Protein AF-A0A4Q2TAF9-F1 (afdb_monomer_lite)

Organism: NCBI:txid1168729

Secondary structure (DSSP, 8-state):
--TT----TTHHHHHHHHHHHHHHHHHHHHHHHHHHHSSS---HHHHHHHHHHHHHHIIIIIIHHHHHHHHHHHHHHHHHT-TTS-HHHHHHHHHHHHHHHHHHHHHHHHHHHH---SSS-SS---STHHHHHHHHHHHHHHHHHHHHHHHHSSSPPP---

Structure (mmCIF, N/CA/C/O backbone):
data_AF-A0A4Q2TAF9-F1
#
_entry.id   AF-A0A4Q2TAF9-F1
#
loop_
_atom_site.group_PDB
_atom_site.id
_atom_site.type_symbol
_atom_site.label_atom_id
_atom_site.label_alt_id
_atom_site.label_comp_id
_atom_site.label_asym_id
_atom_site.label_entity_id
_atom_site.label_seq_id
_atom_site.pdbx_PDB_ins_code
_atom_site.Cartn_x
_atom_site.Cartn_y
_atom_site.Cartn_z
_atom_site.occupancy
_atom_site.B_iso_or_equiv
_atom_site.auth_seq_id
_atom_site.auth_comp_id
_atom_site.auth_asym_id
_atom_site.auth_atom_id
_atom_site.pdbx_PDB_model_num
ATOM 1 N N . MET A 1 1 ? -25.495 6.776 18.973 1.00 58.56 1 MET A N 1
ATOM 2 C CA . MET A 1 1 ? -24.039 6.542 18.831 1.00 58.56 1 MET A CA 1
ATOM 3 C C . MET A 1 1 ? -23.651 5.452 19.809 1.00 58.56 1 MET A C 1
ATOM 5 O O . MET A 1 1 ? -24.107 5.516 20.941 1.00 58.56 1 MET A O 1
ATOM 9 N N . ASN A 1 2 ? -22.896 4.442 19.371 1.00 66.06 2 ASN A N 1
ATOM 10 C CA . ASN A 1 2 ? -22.431 3.382 20.265 1.00 66.06 2 ASN A CA 1
ATOM 11 C C . ASN A 1 2 ? -21.412 3.998 21.253 1.00 66.06 2 ASN A C 1
ATOM 13 O O . ASN A 1 2 ? -20.420 4.552 20.770 1.00 66.06 2 ASN A O 1
ATOM 17 N N . PRO A 1 3 ? -21.654 3.982 22.580 1.00 67.69 3 PRO A N 1
ATOM 18 C CA . PRO A 1 3 ? -20.782 4.634 23.567 1.00 67.69 3 PRO A CA 1
ATOM 19 C C . PRO A 1 3 ? -19.343 4.094 23.565 1.00 67.69 3 PRO A C 1
ATOM 21 O O . PRO A 1 3 ? -18.429 4.782 24.013 1.00 67.69 3 PRO A O 1
ATOM 24 N N . ASP A 1 4 ? -19.123 2.918 22.974 1.00 81.00 4 ASP A N 1
ATOM 25 C CA . ASP A 1 4 ? -17.809 2.282 22.876 1.00 81.00 4 ASP A CA 1
ATOM 26 C C . ASP A 1 4 ? -17.034 2.625 21.596 1.00 81.00 4 ASP A C 1
ATOM 28 O O . ASP A 1 4 ? -15.942 2.098 21.370 1.00 81.00 4 ASP A O 1
ATOM 32 N N . TYR A 1 5 ? -17.548 3.517 20.743 1.00 83.38 5 TYR A N 1
ATOM 33 C CA . TYR A 1 5 ? -16.866 3.883 19.504 1.00 83.38 5 TYR A CA 1
ATOM 34 C C . TYR A 1 5 ? -15.547 4.621 19.771 1.00 83.38 5 TYR A C 1
ATOM 36 O O . TYR A 1 5 ? -15.518 5.781 20.180 1.00 83.38 5 TYR A O 1
ATOM 44 N N . ARG A 1 6 ? -14.431 3.935 19.499 1.00 85.31 6 ARG A N 1
ATOM 45 C CA . ARG A 1 6 ? -13.072 4.472 19.650 1.00 85.31 6 ARG A CA 1
ATOM 46 C C . ARG A 1 6 ? -12.300 4.374 18.328 1.00 85.31 6 ARG A C 1
ATOM 48 O O . ARG A 1 6 ? -11.895 3.256 17.973 1.00 85.31 6 ARG A O 1
ATOM 55 N N . PRO A 1 7 ? -12.117 5.490 17.592 1.00 86.88 7 PRO A N 1
ATOM 56 C CA . PRO A 1 7 ? -11.290 5.520 16.388 1.00 86.88 7 PRO A CA 1
ATOM 57 C C . PRO A 1 7 ? -9.810 5.320 16.733 1.00 86.88 7 PRO A C 1
ATOM 59 O O . PRO A 1 7 ? -9.366 5.615 17.845 1.00 86.88 7 PRO A O 1
ATOM 62 N N . ASP A 1 8 ? -9.042 4.803 15.777 1.00 87.62 8 ASP A N 1
ATOM 63 C CA . ASP A 1 8 ? -7.635 4.455 15.971 1.00 87.62 8 ASP A CA 1
ATOM 64 C C . ASP A 1 8 ? -6.723 5.267 15.045 1.00 87.62 8 ASP A C 1
ATOM 66 O O . ASP A 1 8 ? -6.407 4.876 13.921 1.00 87.62 8 ASP A O 1
ATOM 70 N N . PHE A 1 9 ? -6.291 6.430 15.536 1.00 88.44 9 PHE A N 1
ATOM 71 C CA . PHE A 1 9 ? -5.533 7.419 14.763 1.00 88.44 9 PHE A CA 1
ATOM 72 C C . PHE A 1 9 ? -4.152 6.943 14.294 1.00 88.44 9 PHE A C 1
ATOM 74 O O . PHE A 1 9 ? -3.561 7.567 13.415 1.00 88.44 9 PHE A O 1
ATOM 81 N N . ARG A 1 10 ? -3.639 5.812 14.798 1.00 88.12 10 ARG A N 1
ATOM 82 C CA . ARG A 1 10 ? -2.373 5.232 14.312 1.00 88.12 10 ARG A CA 1
ATOM 83 C C . ARG A 1 10 ? -2.406 4.916 12.815 1.00 88.12 10 ARG A C 1
ATOM 85 O O . ARG A 1 10 ? -1.353 4.884 12.180 1.00 88.12 10 ARG A O 1
ATOM 92 N N . TRP A 1 11 ? -3.593 4.687 12.248 1.00 86.06 11 TRP A N 1
ATOM 93 C CA . TRP A 1 11 ? -3.768 4.437 10.818 1.00 86.06 11 TRP A CA 1
ATOM 94 C C . TRP A 1 11 ? -3.386 5.637 9.945 1.00 86.06 11 TRP A C 1
ATOM 96 O O . TRP A 1 11 ? -2.991 5.423 8.804 1.00 86.06 11 TRP A O 1
ATOM 106 N N . ILE A 1 12 ? -3.377 6.859 10.496 1.00 89.50 12 ILE A N 1
ATOM 107 C CA . ILE A 1 12 ? -2.886 8.062 9.802 1.00 89.50 12 ILE A CA 1
ATOM 108 C C . ILE A 1 12 ? -1.394 7.944 9.478 1.00 89.50 12 ILE A C 1
ATOM 110 O O . ILE A 1 12 ? -0.974 8.372 8.413 1.00 89.50 12 ILE A O 1
ATOM 114 N N . LEU A 1 13 ? -0.596 7.343 10.367 1.00 89.56 13 LEU A N 1
ATOM 115 C CA . LEU A 1 13 ? 0.840 7.123 10.142 1.00 89.56 13 LEU A CA 1
ATOM 116 C C . LEU A 1 13 ? 1.118 5.765 9.490 1.00 89.56 13 LEU A C 1
ATOM 118 O O . LEU A 1 13 ? 1.985 5.637 8.630 1.00 89.56 13 LEU A O 1
ATOM 122 N N . THR A 1 14 ? 0.361 4.739 9.880 1.00 87.62 14 THR A N 1
ATOM 123 C CA . THR A 1 14 ? 0.562 3.365 9.400 1.00 87.62 14 THR A CA 1
ATOM 124 C C . THR A 1 14 ? 0.159 3.212 7.933 1.00 87.62 14 THR A C 1
ATOM 126 O O . THR A 1 14 ? 0.834 2.502 7.194 1.00 87.62 14 THR A O 1
ATOM 129 N N . GLY A 1 15 ? -0.908 3.893 7.500 1.00 87.12 15 GLY A N 1
ATOM 130 C CA . GLY A 1 15 ? -1.376 3.887 6.114 1.00 87.12 15 GLY A CA 1
ATOM 131 C C . GLY A 1 15 ? -0.300 4.348 5.123 1.00 87.12 15 GLY A C 1
ATOM 132 O O . GLY A 1 15 ? 0.079 3.554 4.263 1.00 87.12 15 GLY A O 1
ATOM 133 N N . PRO A 1 16 ? 0.263 5.564 5.270 1.00 90.44 16 PRO A N 1
ATOM 134 C CA . PRO A 1 16 ? 1.351 6.051 4.424 1.00 90.44 16 PRO A CA 1
ATOM 135 C C . PRO A 1 16 ? 2.585 5.151 4.433 1.00 90.44 16 PRO A C 1
ATOM 137 O O . PRO A 1 16 ? 3.169 4.926 3.382 1.00 90.44 16 PRO A O 1
ATOM 140 N N . LEU A 1 17 ? 2.974 4.592 5.585 1.00 90.06 17 LEU A N 1
ATOM 141 C CA . LEU A 1 17 ? 4.130 3.691 5.668 1.00 90.06 17 LEU A CA 1
ATOM 142 C C . LEU A 1 17 ? 3.905 2.388 4.890 1.00 90.06 17 LEU A C 1
ATOM 144 O O . LEU A 1 17 ? 4.770 1.972 4.122 1.00 90.06 17 LEU A O 1
ATOM 148 N N . ILE A 1 18 ? 2.742 1.750 5.062 1.00 85.88 18 ILE A N 1
ATOM 149 C CA . ILE A 1 18 ? 2.380 0.542 4.305 1.00 85.88 18 ILE A CA 1
ATOM 150 C C . ILE A 1 18 ? 2.297 0.864 2.812 1.00 85.88 18 ILE A C 1
ATOM 152 O O . ILE A 1 18 ? 2.805 0.100 1.991 1.00 85.88 18 ILE A O 1
ATOM 156 N N . GLY A 1 19 ? 1.685 1.998 2.473 1.00 84.94 19 GLY A N 1
ATOM 157 C CA . GLY A 1 19 ? 1.569 2.476 1.106 1.00 84.94 19 GLY A CA 1
ATOM 158 C C . GLY A 1 19 ? 2.931 2.718 0.459 1.00 84.94 19 GLY A C 1
ATOM 159 O O . GLY A 1 19 ? 3.176 2.210 -0.628 1.00 84.94 19 GLY A O 1
ATOM 160 N N . ALA A 1 20 ? 3.849 3.404 1.144 1.00 87.69 20 ALA A N 1
ATOM 161 C CA . ALA A 1 20 ? 5.198 3.675 0.655 1.00 87.69 20 ALA A CA 1
ATOM 162 C C . ALA A 1 20 ? 5.993 2.388 0.408 1.00 87.69 20 ALA A C 1
ATOM 164 O O . ALA A 1 20 ? 6.623 2.242 -0.637 1.00 87.69 20 ALA A O 1
ATOM 165 N N . LEU A 1 21 ? 5.935 1.432 1.342 1.00 88.06 21 LEU A N 1
ATOM 166 C CA . LEU A 1 21 ? 6.598 0.134 1.190 1.00 88.06 21 LEU A CA 1
ATOM 167 C C . LEU A 1 21 ? 6.025 -0.657 0.009 1.00 88.06 21 LEU A C 1
ATOM 169 O O . LEU A 1 21 ? 6.785 -1.187 -0.797 1.00 88.06 21 LEU A O 1
ATOM 173 N N . SER A 1 22 ? 4.696 -0.704 -0.111 1.00 82.25 22 SER A N 1
ATOM 174 C CA . SER A 1 22 ? 4.019 -1.435 -1.189 1.00 82.25 22 SER A CA 1
ATOM 175 C C . SER A 1 22 ? 4.285 -0.789 -2.551 1.00 82.25 22 SER A C 1
ATOM 177 O O . SER A 1 22 ? 4.622 -1.483 -3.504 1.00 82.25 22 SER A O 1
ATOM 179 N N . GLY A 1 23 ? 4.207 0.542 -2.631 1.00 82.56 23 GLY A N 1
ATOM 180 C CA . GLY A 1 23 ? 4.483 1.301 -3.850 1.00 82.56 23 GLY A CA 1
ATOM 181 C C . GLY A 1 23 ? 5.946 1.212 -4.281 1.00 82.56 23 GLY A C 1
ATOM 182 O O . GLY A 1 23 ? 6.218 1.040 -5.464 1.00 82.56 23 GLY A O 1
ATOM 183 N N . THR A 1 24 ? 6.885 1.233 -3.329 1.00 86.06 24 THR A N 1
ATOM 184 C CA . THR A 1 24 ? 8.311 1.001 -3.613 1.00 86.06 24 THR A CA 1
ATOM 185 C C . THR A 1 24 ? 8.534 -0.400 -4.173 1.00 86.06 24 THR A C 1
ATOM 187 O O . THR A 1 24 ? 9.217 -0.545 -5.179 1.00 86.06 24 THR A O 1
ATOM 190 N N . ALA A 1 25 ? 7.958 -1.431 -3.545 1.00 84.94 25 ALA A N 1
ATOM 191 C CA . ALA A 1 25 ? 8.130 -2.814 -3.984 1.00 84.94 25 ALA A CA 1
ATOM 192 C C . ALA A 1 25 ? 7.605 -3.031 -5.411 1.00 84.94 25 ALA A C 1
ATOM 194 O O . ALA A 1 25 ? 8.308 -3.599 -6.241 1.00 84.94 25 ALA A O 1
ATOM 195 N N . VAL A 1 26 ? 6.412 -2.511 -5.709 1.00 82.44 26 VAL A N 1
ATOM 196 C CA . VAL A 1 26 ? 5.790 -2.635 -7.036 1.00 82.44 26 VAL A CA 1
ATOM 197 C C . VAL A 1 26 ? 6.567 -1.843 -8.082 1.00 82.44 26 VAL A C 1
ATOM 199 O O . VAL A 1 26 ? 6.871 -2.377 -9.142 1.00 82.44 26 VAL A O 1
ATOM 202 N N . ALA A 1 27 ? 6.942 -0.593 -7.789 1.00 82.75 27 ALA A N 1
ATOM 203 C CA . ALA A 1 27 ? 7.731 0.213 -8.719 1.00 82.75 27 ALA A CA 1
ATOM 204 C C . ALA A 1 27 ? 9.101 -0.422 -8.995 1.00 82.75 27 ALA A C 1
ATOM 206 O O . ALA A 1 27 ? 9.558 -0.418 -10.133 1.00 82.75 27 ALA A O 1
ATOM 207 N N . PHE A 1 28 ? 9.737 -0.998 -7.972 1.00 85.69 28 PHE A N 1
ATOM 208 C CA . PHE A 1 28 ? 11.000 -1.712 -8.124 1.00 85.69 28 PHE A CA 1
ATOM 209 C C . PHE A 1 28 ? 10.841 -2.925 -9.040 1.00 85.69 28 PHE A C 1
ATOM 211 O O . PHE A 1 28 ? 11.618 -3.078 -9.975 1.00 85.69 28 PHE A O 1
ATOM 218 N N . GLU A 1 29 ? 9.827 -3.758 -8.803 1.00 83.75 29 GLU A N 1
ATOM 219 C CA . GLU A 1 29 ? 9.561 -4.946 -9.614 1.00 83.75 29 GLU A CA 1
ATOM 220 C C . GLU A 1 29 ? 9.287 -4.583 -11.079 1.00 83.75 29 GLU A C 1
ATOM 222 O O . GLU A 1 29 ? 9.939 -5.124 -11.969 1.00 83.75 29 GLU A O 1
ATOM 227 N N . VAL A 1 30 ? 8.410 -3.606 -11.329 1.00 81.25 30 VAL A N 1
ATOM 228 C CA . VAL A 1 30 ? 8.086 -3.139 -12.686 1.00 81.25 30 VAL A CA 1
ATOM 229 C C . VAL A 1 30 ? 9.328 -2.606 -13.398 1.00 81.25 30 VAL A C 1
ATOM 231 O O . VAL A 1 30 ? 9.618 -3.018 -14.519 1.00 81.25 30 VAL A O 1
ATOM 234 N N . LEU A 1 31 ? 10.100 -1.729 -12.749 1.00 81.88 31 LEU A N 1
ATOM 235 C CA . LEU A 1 31 ? 11.314 -1.167 -13.343 1.00 81.88 31 LEU A CA 1
ATOM 236 C C . LEU A 1 31 ? 12.373 -2.243 -13.609 1.00 81.88 31 LEU A C 1
ATOM 238 O O . LEU A 1 31 ? 13.034 -2.205 -14.645 1.00 81.88 31 LEU A O 1
ATOM 242 N N . MET A 1 32 ? 12.522 -3.218 -12.708 1.00 82.19 32 MET A N 1
ATOM 243 C CA . MET A 1 32 ? 13.434 -4.345 -12.909 1.00 82.19 32 MET A CA 1
ATOM 244 C C . MET A 1 32 ? 13.006 -5.217 -14.092 1.00 82.19 32 MET A C 1
ATOM 246 O O . MET A 1 32 ? 13.860 -5.601 -14.890 1.00 82.19 32 MET A O 1
ATOM 250 N N . VAL A 1 33 ? 11.710 -5.507 -14.243 1.00 81.50 33 VAL A N 1
ATOM 251 C CA . VAL A 1 33 ? 11.181 -6.258 -15.393 1.00 81.50 33 VAL A CA 1
ATOM 252 C C . VAL A 1 33 ? 11.436 -5.497 -16.694 1.00 81.50 33 VAL A C 1
ATOM 254 O O . VAL A 1 33 ? 12.034 -6.055 -17.607 1.00 81.50 33 VAL A O 1
ATOM 257 N N . VAL A 1 34 ? 11.093 -4.208 -16.763 1.00 78.38 34 VAL A N 1
ATOM 25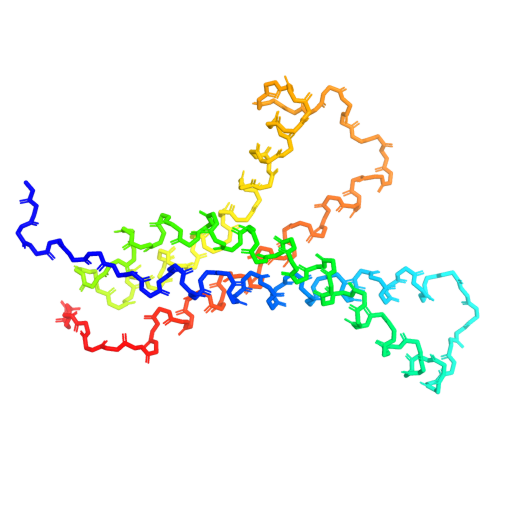8 C CA . VAL A 1 34 ? 11.321 -3.376 -17.961 1.00 78.38 34 VAL A CA 1
ATOM 259 C C . VAL A 1 34 ? 12.794 -3.377 -18.382 1.00 78.38 34 VAL A C 1
ATOM 261 O O . VAL A 1 34 ? 13.103 -3.522 -19.559 1.00 78.38 34 VAL A O 1
ATOM 264 N N . LEU A 1 35 ? 13.720 -3.292 -17.425 1.00 73.69 35 LEU A N 1
ATOM 265 C CA . LEU A 1 35 ? 15.159 -3.300 -17.708 1.00 73.69 35 LEU A CA 1
ATOM 266 C C . LEU A 1 35 ? 15.725 -4.673 -18.096 1.00 73.69 35 LEU A C 1
ATOM 268 O O . LEU A 1 35 ? 16.868 -4.748 -18.540 1.00 73.69 35 LEU A O 1
ATOM 272 N N . THR A 1 36 ? 14.971 -5.754 -17.893 1.00 74.31 36 THR A N 1
ATOM 273 C CA . THR A 1 36 ? 15.427 -7.131 -18.144 1.00 74.31 36 THR A CA 1
ATOM 274 C C . THR A 1 36 ? 14.706 -7.815 -19.302 1.00 74.31 36 THR A C 1
ATOM 276 O O . THR A 1 36 ? 15.176 -8.857 -19.754 1.00 74.31 36 THR A O 1
ATOM 279 N N . VAL A 1 37 ? 13.608 -7.236 -19.800 1.00 76.06 37 VAL A N 1
ATOM 280 C CA . VAL A 1 37 ? 12.821 -7.767 -20.924 1.00 76.06 37 VAL A CA 1
ATOM 281 C C . VAL A 1 37 ? 13.521 -7.550 -22.271 1.00 76.06 37 VAL A C 1
ATOM 283 O O . VAL A 1 37 ? 13.568 -8.479 -23.075 1.00 76.06 37 VAL A O 1
ATOM 286 N N . ASP A 1 38 ? 14.134 -6.383 -22.490 1.00 62.19 38 ASP A N 1
ATOM 287 C CA . ASP A 1 38 ? 14.798 -6.038 -23.754 1.00 62.19 38 ASP A CA 1
ATOM 288 C C . ASP A 1 38 ? 16.328 -6.055 -23.611 1.00 62.19 38 ASP A C 1
ATOM 290 O O . ASP 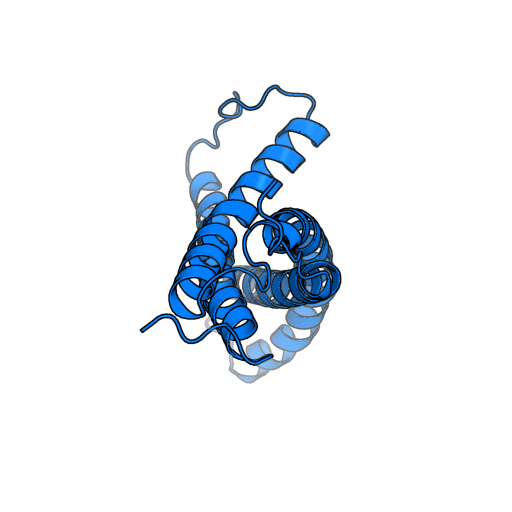A 1 38 ? 16.988 -5.022 -23.489 1.00 62.19 38 ASP A O 1
ATOM 294 N N . GLY A 1 39 ? 16.931 -7.248 -23.616 1.00 61.78 39 GLY A N 1
ATOM 295 C CA . GLY A 1 39 ? 18.389 -7.363 -23.646 1.00 61.78 39 GLY A CA 1
ATOM 296 C C . GLY A 1 39 ? 18.934 -8.794 -23.625 1.00 61.78 39 GLY A C 1
ATOM 297 O O . GLY A 1 39 ? 18.231 -9.731 -23.246 1.00 61.78 39 GLY A O 1
ATOM 298 N N . PRO A 1 40 ? 20.206 -8.998 -24.028 1.00 68.12 40 PRO A N 1
ATOM 299 C CA . PRO A 1 40 ? 20.899 -10.262 -23.790 1.00 68.12 40 PRO A CA 1
ATOM 300 C C . PRO A 1 40 ? 20.911 -10.570 -22.288 1.00 68.12 40 PRO A C 1
ATOM 302 O O . PRO A 1 40 ? 21.079 -9.652 -21.487 1.00 68.12 40 PRO A O 1
ATOM 305 N N . VAL A 1 41 ? 20.747 -11.851 -21.922 1.00 67.56 41 VAL A N 1
ATOM 306 C CA . VAL A 1 41 ? 20.637 -12.315 -20.524 1.00 67.56 41 VAL A CA 1
ATOM 307 C C . VAL A 1 41 ? 21.689 -11.613 -19.652 1.00 67.56 41 VAL A C 1
ATOM 309 O O . VAL A 1 41 ? 22.888 -11.865 -19.827 1.00 67.56 41 VAL A O 1
ATOM 312 N N . PRO A 1 42 ? 21.279 -10.706 -18.747 1.00 69.06 42 PRO A N 1
ATOM 313 C CA . PRO A 1 42 ? 22.222 -9.870 -18.029 1.00 69.06 42 PRO A CA 1
ATOM 314 C C . PRO A 1 42 ? 23.022 -10.720 -17.044 1.00 69.06 42 PRO A C 1
ATOM 316 O O . PRO A 1 42 ? 22.483 -11.581 -16.346 1.00 69.06 42 PRO A O 1
ATOM 319 N N . SER A 1 43 ? 24.331 -10.479 -16.961 1.00 79.06 43 SER A N 1
ATOM 320 C CA . SER A 1 43 ? 25.145 -11.119 -15.930 1.00 79.06 43 SER A CA 1
ATOM 321 C C . SER A 1 43 ? 24.739 -10.609 -14.543 1.00 79.06 43 SER A C 1
ATOM 323 O O . SER A 1 43 ? 24.334 -9.457 -14.387 1.00 79.06 43 SER A O 1
ATOM 325 N N . VAL A 1 44 ? 24.888 -11.449 -13.512 1.00 75.19 44 VAL A N 1
ATOM 326 C CA . VAL A 1 44 ? 24.501 -11.126 -12.121 1.00 75.19 44 VAL A CA 1
ATOM 327 C C . VAL A 1 44 ? 25.075 -9.778 -11.656 1.00 75.19 44 VAL A C 1
ATOM 329 O O . VAL A 1 44 ? 24.394 -9.014 -10.977 1.00 75.19 44 VAL A O 1
ATOM 332 N N . GLY A 1 45 ? 26.301 -9.443 -12.075 1.00 72.31 45 GLY A N 1
ATOM 333 C CA . GLY A 1 45 ? 26.937 -8.160 -11.761 1.00 72.31 45 GLY A CA 1
ATOM 334 C C . GLY A 1 45 ? 26.225 -6.943 -12.363 1.00 72.31 45 GLY A C 1
ATOM 335 O O . GLY A 1 45 ? 26.100 -5.926 -11.686 1.00 72.31 45 GLY A O 1
ATOM 336 N N . HIS A 1 46 ? 25.701 -7.048 -13.588 1.00 72.50 46 HIS A N 1
ATOM 337 C CA . HIS A 1 46 ? 24.929 -5.969 -14.219 1.00 72.50 46 HIS A CA 1
ATOM 338 C C . HIS A 1 46 ? 23.557 -5.796 -13.566 1.00 72.50 46 HIS A C 1
ATOM 340 O O . HIS A 1 46 ? 23.124 -4.667 -13.353 1.00 72.50 46 HIS A O 1
ATOM 346 N N . VAL A 1 47 ? 22.909 -6.899 -13.176 1.00 74.56 47 VAL A N 1
ATOM 347 C CA . VAL A 1 47 ? 21.628 -6.858 -12.452 1.00 74.56 47 VAL A CA 1
ATOM 348 C C . VAL A 1 47 ? 21.794 -6.159 -11.101 1.00 74.56 47 VAL A C 1
ATOM 350 O O . VAL A 1 47 ? 20.998 -5.292 -10.759 1.00 74.56 47 VAL A O 1
ATOM 353 N N . LEU A 1 48 ? 22.854 -6.475 -10.350 1.00 75.81 48 LEU A N 1
ATOM 354 C CA . LEU A 1 48 ? 23.127 -5.836 -9.058 1.00 75.81 48 LEU A CA 1
ATOM 355 C C . LEU A 1 48 ? 23.507 -4.355 -9.198 1.00 75.81 48 LEU A C 1
ATOM 357 O O . LEU A 1 48 ? 23.045 -3.531 -8.410 1.00 75.81 48 LEU A O 1
ATOM 361 N N . ALA A 1 49 ? 24.311 -4.007 -10.207 1.00 77.88 49 ALA A N 1
ATOM 362 C CA . ALA A 1 49 ? 24.674 -2.618 -10.485 1.00 77.88 49 ALA A CA 1
ATOM 363 C C . ALA A 1 49 ? 23.459 -1.777 -10.916 1.00 77.88 49 ALA A C 1
ATOM 365 O O . ALA A 1 49 ? 23.359 -0.614 -10.530 1.00 77.88 49 ALA A O 1
ATOM 366 N N . GLY A 1 50 ? 22.520 -2.371 -11.662 1.00 77.44 50 GLY A N 1
ATOM 367 C CA . GLY A 1 50 ? 21.250 -1.748 -12.040 1.00 77.44 50 GLY A CA 1
ATOM 368 C C . GLY A 1 50 ? 20.220 -1.700 -10.905 1.00 77.44 50 GLY A C 1
ATOM 369 O O . GLY A 1 50 ? 19.441 -0.755 -10.830 1.00 77.44 50 GLY A O 1
ATOM 370 N N . ALA A 1 51 ? 20.245 -2.652 -9.969 1.00 83.19 51 ALA A N 1
ATOM 371 C CA . ALA A 1 51 ? 19.270 -2.722 -8.881 1.00 83.19 51 ALA A CA 1
ATOM 372 C C . ALA A 1 51 ? 19.331 -1.508 -7.941 1.00 83.19 51 ALA A C 1
ATOM 374 O O . ALA A 1 51 ? 18.297 -1.055 -7.460 1.00 83.19 51 ALA A O 1
ATOM 375 N N . VAL A 1 52 ? 20.520 -0.954 -7.687 1.00 85.69 52 VAL A N 1
ATOM 376 C CA . VAL A 1 52 ? 20.683 0.212 -6.801 1.00 85.69 52 VAL A CA 1
ATOM 377 C C . VAL A 1 52 ? 19.978 1.468 -7.341 1.00 85.69 52 VAL A C 1
ATOM 379 O O . VAL A 1 52 ? 19.129 2.009 -6.628 1.00 85.69 52 VAL A O 1
ATOM 382 N N . PRO A 1 53 ? 20.257 1.953 -8.568 1.00 85.81 53 PRO A N 1
ATOM 383 C CA . PRO A 1 53 ? 19.548 3.108 -9.116 1.00 85.81 53 PRO A CA 1
ATOM 384 C C . PRO A 1 53 ? 18.051 2.835 -9.319 1.00 85.81 53 PRO A C 1
ATOM 386 O O . PRO A 1 53 ? 17.241 3.732 -9.089 1.00 85.81 53 PRO A O 1
ATOM 389 N N . VAL A 1 54 ? 17.665 1.602 -9.667 1.00 87.69 54 VAL A N 1
ATOM 390 C CA . VAL A 1 54 ? 16.251 1.211 -9.788 1.00 87.69 54 VAL A CA 1
ATOM 391 C C . VAL A 1 54 ? 15.534 1.282 -8.447 1.00 87.69 54 VAL A C 1
ATOM 393 O O . VAL A 1 54 ? 14.436 1.824 -8.371 1.00 87.69 54 VAL A O 1
ATOM 396 N N . LEU A 1 55 ? 16.161 0.804 -7.373 1.00 89.25 55 LEU A N 1
ATOM 397 C CA . LEU A 1 55 ? 15.618 0.908 -6.023 1.00 89.25 55 LEU A CA 1
ATOM 398 C C . LEU A 1 55 ? 15.459 2.365 -5.593 1.00 89.25 55 LEU A C 1
ATOM 400 O O . LEU A 1 55 ? 14.428 2.716 -5.029 1.00 89.25 55 LEU A O 1
ATOM 404 N N . LEU A 1 56 ? 16.436 3.226 -5.885 1.00 90.12 56 LEU A N 1
ATOM 405 C CA . LEU A 1 56 ? 16.330 4.654 -5.579 1.00 90.12 56 LEU A CA 1
ATOM 406 C C . LEU A 1 56 ? 15.160 5.306 -6.327 1.00 90.12 56 LEU A C 1
ATOM 408 O O . LEU A 1 56 ? 14.358 6.002 -5.707 1.00 90.12 56 LEU A O 1
ATOM 412 N N . LEU A 1 57 ? 15.016 5.036 -7.628 1.00 86.12 57 LEU A N 1
ATOM 413 C CA . LEU A 1 57 ? 13.874 5.509 -8.416 1.00 86.12 57 LEU A CA 1
ATOM 414 C C . LEU A 1 57 ? 12.548 4.966 -7.871 1.00 86.12 57 LEU A C 1
ATOM 416 O O . LEU A 1 57 ? 11.596 5.726 -7.702 1.00 86.12 57 LEU A O 1
ATOM 420 N 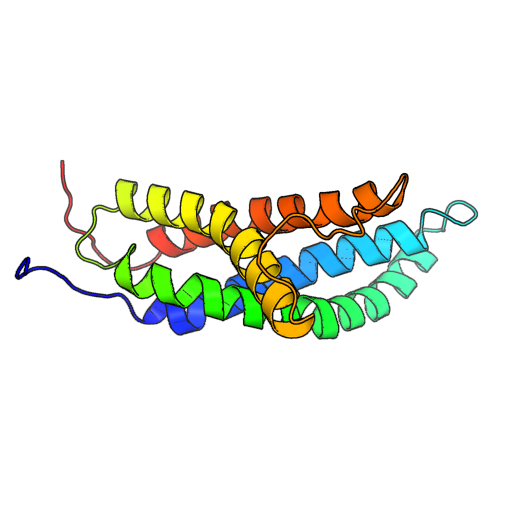N . ALA A 1 58 ? 12.494 3.681 -7.527 1.00 88.44 58 ALA A N 1
ATOM 421 C CA . ALA A 1 58 ? 11.309 3.051 -6.964 1.00 88.44 58 ALA A CA 1
ATOM 422 C C . ALA A 1 58 ? 10.906 3.659 -5.613 1.00 88.44 58 ALA A C 1
ATOM 424 O O . ALA A 1 58 ? 9.722 3.877 -5.368 1.00 88.44 58 ALA A O 1
ATOM 425 N N . VAL A 1 59 ? 11.872 3.985 -4.751 1.00 89.75 59 VAL A N 1
ATOM 426 C CA . VAL A 1 59 ? 11.620 4.664 -3.472 1.00 89.75 59 VAL A CA 1
ATOM 427 C C . VAL A 1 59 ? 11.087 6.076 -3.706 1.00 89.75 59 VAL A C 1
ATOM 429 O O . VAL A 1 59 ? 10.111 6.473 -3.073 1.00 89.75 59 VAL A O 1
ATOM 432 N N . VAL A 1 60 ? 11.702 6.840 -4.613 1.00 90.75 60 VAL A N 1
ATOM 433 C CA . VAL A 1 60 ? 11.300 8.229 -4.871 1.00 90.75 60 VAL A CA 1
ATOM 434 C C . VAL A 1 60 ? 9.917 8.282 -5.512 1.00 90.75 60 VAL A C 1
ATOM 436 O O . VAL A 1 60 ? 9.037 8.968 -5.008 1.00 90.75 60 VAL A O 1
ATOM 439 N N . PHE A 1 61 ? 9.690 7.541 -6.593 1.00 84.69 61 PHE A N 1
ATOM 440 C CA . PHE A 1 61 ? 8.424 7.597 -7.320 1.00 84.69 61 PHE A CA 1
ATOM 441 C C . PHE A 1 61 ? 7.365 6.694 -6.686 1.00 84.69 61 PHE A C 1
ATOM 443 O O . PHE A 1 61 ? 6.315 7.170 -6.251 1.00 84.69 61 PHE A O 1
ATOM 450 N N . GLY A 1 62 ? 7.654 5.398 -6.575 1.00 84.25 62 GLY A N 1
ATOM 451 C CA . GLY A 1 62 ? 6.733 4.413 -6.008 1.00 84.25 62 GLY A CA 1
ATOM 452 C C . GLY A 1 62 ? 6.451 4.649 -4.527 1.00 84.25 62 GLY A C 1
ATOM 453 O O . GLY A 1 62 ? 5.304 4.549 -4.096 1.00 84.25 62 GLY A O 1
ATOM 454 N N . GLY A 1 63 ? 7.467 5.018 -3.746 1.00 87.31 63 GLY A N 1
ATOM 455 C CA . GLY A 1 63 ? 7.307 5.306 -2.323 1.00 87.31 63 GLY A CA 1
ATOM 456 C C . GLY A 1 63 ? 6.461 6.550 -2.045 1.00 87.31 63 GLY A C 1
ATOM 457 O O . GLY A 1 63 ? 5.560 6.479 -1.211 1.00 87.31 63 GLY A O 1
ATOM 458 N N . LEU A 1 64 ? 6.681 7.668 -2.750 1.00 88.56 64 LEU A N 1
ATOM 459 C CA . LEU A 1 64 ? 5.886 8.891 -2.547 1.00 88.56 64 LEU A CA 1
ATOM 460 C C . LEU A 1 64 ? 4.431 8.722 -3.003 1.00 88.56 64 LEU A C 1
ATOM 462 O O . LEU A 1 64 ? 3.513 9.075 -2.259 1.00 88.56 64 LEU A O 1
ATOM 466 N N . VAL A 1 65 ? 4.208 8.140 -4.187 1.00 84.12 65 VAL A N 1
ATOM 467 C CA . VAL A 1 65 ? 2.852 7.850 -4.686 1.00 84.12 65 VAL A CA 1
ATOM 468 C C . VAL A 1 65 ? 2.153 6.858 -3.757 1.00 84.12 65 VAL A C 1
ATOM 470 O O . VAL A 1 65 ? 1.026 7.098 -3.318 1.00 84.12 65 VAL A O 1
ATOM 473 N N . GLY A 1 66 ? 2.852 5.785 -3.383 1.00 84.25 66 GLY A N 1
ATOM 474 C CA . GLY A 1 66 ? 2.370 4.790 -2.436 1.00 84.25 66 GLY A CA 1
ATOM 475 C C . GLY A 1 66 ? 2.004 5.399 -1.084 1.00 84.25 66 GLY A C 1
ATOM 476 O O . GLY A 1 66 ? 0.954 5.071 -0.540 1.00 84.25 66 GLY A O 1
ATOM 477 N N . ALA A 1 67 ? 2.806 6.327 -0.554 1.00 88.06 67 ALA A N 1
ATOM 478 C CA . ALA A 1 67 ? 2.506 7.033 0.691 1.00 88.06 67 ALA A CA 1
ATOM 479 C C . ALA A 1 67 ? 1.218 7.861 0.591 1.00 88.06 67 ALA A C 1
ATOM 481 O O . ALA A 1 67 ? 0.398 7.825 1.510 1.00 88.06 67 ALA A O 1
ATOM 482 N N . GLY A 1 68 ? 1.016 8.568 -0.526 1.00 87.31 68 GLY A N 1
ATOM 483 C CA . GLY A 1 68 ? -0.202 9.339 -0.785 1.00 87.31 68 GLY A CA 1
ATOM 484 C C . GLY A 1 68 ? -1.448 8.453 -0.835 1.00 87.31 68 GLY A C 1
ATOM 485 O O . GLY A 1 68 ? -2.417 8.697 -0.115 1.00 87.31 68 GLY A O 1
ATOM 486 N N . VAL A 1 69 ? -1.396 7.363 -1.607 1.00 83.06 69 VAL A N 1
ATOM 487 C CA . VAL A 1 69 ? -2.482 6.368 -1.674 1.00 83.06 69 VAL A CA 1
ATOM 488 C C . VAL A 1 69 ? -2.721 5.728 -0.303 1.00 83.06 69 VAL A C 1
ATOM 490 O O . VAL A 1 69 ? -3.863 5.587 0.134 1.00 83.06 69 VAL A O 1
ATOM 493 N N . GLY A 1 70 ? -1.648 5.395 0.416 1.00 85.56 70 GLY A N 1
ATOM 494 C CA . GLY A 1 70 ? -1.694 4.834 1.762 1.00 85.56 70 GLY A CA 1
ATOM 495 C C . GLY A 1 70 ? -2.307 5.779 2.795 1.00 85.56 70 GLY A C 1
ATOM 496 O O . GLY A 1 70 ? -3.015 5.319 3.689 1.00 85.56 70 GLY A O 1
ATOM 497 N N . LEU A 1 71 ? -2.096 7.093 2.670 1.00 87.75 71 LEU A N 1
ATOM 498 C CA . LEU A 1 71 ? -2.753 8.102 3.503 1.00 87.75 71 LEU A CA 1
ATOM 499 C C . LEU A 1 71 ? -4.263 8.119 3.252 1.00 87.75 71 LEU A C 1
ATOM 501 O O . LEU A 1 71 ? -5.046 8.027 4.198 1.00 87.75 71 LEU A O 1
ATOM 505 N N . LEU A 1 72 ? -4.661 8.187 1.977 1.00 85.56 72 LEU A N 1
ATOM 506 C CA . LEU A 1 72 ? -6.066 8.206 1.567 1.00 85.56 72 LEU A CA 1
ATOM 507 C C . LEU A 1 72 ? -6.795 6.931 2.002 1.00 85.56 72 LEU A C 1
ATOM 509 O O . LEU A 1 72 ? -7.908 7.008 2.517 1.00 85.56 72 LEU A O 1
ATOM 513 N N . ALA A 1 73 ? -6.146 5.772 1.873 1.00 82.75 73 ALA A N 1
ATOM 514 C CA . ALA A 1 73 ? -6.663 4.496 2.358 1.00 82.75 73 ALA A CA 1
ATOM 515 C C . ALA A 1 73 ? -6.627 4.380 3.898 1.00 82.75 73 ALA A C 1
ATOM 517 O O . ALA A 1 73 ? -7.474 3.722 4.504 1.00 82.75 73 ALA A O 1
ATOM 518 N N . GLY A 1 74 ? -5.668 5.032 4.556 1.00 84.25 74 GLY A N 1
ATOM 519 C CA . GLY A 1 74 ? -5.516 5.048 6.011 1.00 84.25 74 GLY A CA 1
ATOM 520 C C . GLY A 1 74 ? -6.634 5.800 6.732 1.00 84.25 74 GLY A C 1
ATOM 521 O O . GLY A 1 74 ? -7.059 5.377 7.806 1.00 84.25 74 GLY A O 1
ATOM 522 N N . LEU A 1 75 ? -7.161 6.872 6.134 1.00 88.00 75 LEU A N 1
ATOM 523 C CA . LEU A 1 75 ? -8.245 7.680 6.706 1.00 88.00 75 LEU A CA 1
ATOM 524 C C . LEU A 1 75 ? -9.512 6.869 7.046 1.00 88.00 75 LEU A C 1
ATOM 526 O O . LEU A 1 75 ? -9.933 6.904 8.203 1.00 88.00 75 LEU A O 1
ATOM 530 N N . PRO A 1 76 ? -10.119 6.093 6.128 1.00 85.94 76 PRO A N 1
ATOM 531 C CA . PRO A 1 76 ? -11.269 5.258 6.470 1.00 85.94 76 PRO A CA 1
ATOM 532 C C . PRO A 1 76 ? -10.907 4.136 7.459 1.00 85.94 76 PRO A C 1
ATOM 534 O O . PRO A 1 76 ? -11.744 3.759 8.279 1.00 85.94 76 PRO A O 1
ATOM 537 N N . LEU A 1 77 ? -9.662 3.638 7.465 1.00 85.19 77 LEU A N 1
ATOM 538 C CA . LEU A 1 77 ? -9.211 2.624 8.429 1.00 85.19 77 LEU A CA 1
ATOM 539 C C . LEU A 1 77 ? -9.203 3.135 9.881 1.00 85.19 77 LEU A C 1
ATOM 541 O O . LEU A 1 77 ? -9.497 2.349 10.784 1.00 85.19 77 LEU A O 1
ATOM 545 N N . VAL A 1 78 ? -8.962 4.436 10.112 1.00 88.69 78 VAL A N 1
ATOM 546 C CA . VAL A 1 78 ? -9.069 5.073 11.446 1.00 88.69 78 VAL A CA 1
ATOM 547 C C . VAL A 1 78 ? -10.439 4.809 12.075 1.00 88.69 78 VAL A C 1
ATOM 549 O O . VAL A 1 78 ? -10.538 4.556 13.278 1.00 88.69 78 VAL A O 1
ATOM 552 N N . PHE A 1 79 ? -11.489 4.850 11.256 1.00 88.38 79 PHE A N 1
ATOM 553 C CA . PHE A 1 79 ? -12.876 4.726 11.690 1.00 88.38 79 PHE A CA 1
ATOM 554 C C . PHE A 1 79 ? -13.379 3.275 11.632 1.00 88.38 79 PHE A C 1
ATOM 556 O O . PHE A 1 79 ? -14.063 2.818 12.546 1.00 88.38 79 PHE A O 1
ATOM 563 N N . LEU A 1 80 ? -12.998 2.519 10.596 1.00 85.88 80 LEU A N 1
ATOM 564 C CA . LEU A 1 80 ? -13.517 1.170 10.328 1.00 85.88 80 LEU A CA 1
ATOM 565 C C . LEU A 1 80 ? -12.782 0.050 11.079 1.00 85.88 80 LEU A C 1
ATOM 567 O O . LEU A 1 80 ? -13.362 -1.016 11.313 1.00 85.88 80 LEU A O 1
ATOM 571 N N . VAL A 1 81 ? -11.523 0.288 11.465 1.00 83.81 81 VAL A N 1
ATOM 572 C CA . VAL A 1 81 ? -10.647 -0.653 12.189 1.00 83.81 81 VAL A CA 1
ATOM 573 C C . VAL A 1 81 ? -10.258 -0.062 13.550 1.00 83.81 81 VAL A C 1
ATOM 575 O O . VAL A 1 81 ? -9.117 -0.155 14.010 1.00 83.81 81 VAL A O 1
ATOM 578 N N . GLY A 1 82 ? -11.230 0.590 14.191 1.00 81.44 82 GLY A N 1
ATOM 579 C CA . GLY A 1 82 ? -11.085 1.148 15.528 1.00 81.44 82 GLY A CA 1
ATOM 580 C C . GLY A 1 82 ? -10.936 0.077 16.616 1.00 81.44 82 GLY A C 1
ATOM 581 O O . GLY A 1 82 ? -11.067 -1.127 16.385 1.00 81.44 82 GLY A O 1
ATOM 582 N N . ARG A 1 83 ? -10.690 0.524 17.851 1.00 79.31 83 ARG A N 1
ATOM 583 C CA . ARG A 1 83 ? -10.473 -0.360 19.018 1.00 79.31 83 ARG A CA 1
ATOM 584 C C . ARG A 1 83 ? -11.747 -1.028 19.541 1.00 79.31 83 ARG A C 1
ATOM 586 O O . ARG A 1 83 ? -11.668 -1.915 20.378 1.00 79.31 83 ARG A O 1
ATOM 593 N N . HIS A 1 84 ? -12.893 -0.599 19.033 1.00 82.25 84 HIS A N 1
ATOM 594 C CA . HIS A 1 84 ? -14.218 -1.110 19.368 1.00 82.25 84 HIS A CA 1
ATOM 595 C C . HIS A 1 84 ? -14.562 -2.430 18.656 1.00 82.25 84 HIS A C 1
ATOM 597 O O . HIS A 1 84 ? -15.619 -3.000 18.894 1.00 82.25 84 HIS A O 1
ATOM 603 N N . VAL A 1 85 ? -13.689 -2.903 17.760 1.00 82.81 85 VAL A N 1
ATOM 604 C CA . VAL A 1 85 ? -13.898 -4.097 16.934 1.00 82.81 85 VAL A CA 1
ATOM 605 C C . VAL A 1 85 ? -13.023 -5.247 17.441 1.00 82.81 85 VAL A C 1
ATOM 607 O O . VAL A 1 85 ? -11.873 -5.027 17.833 1.00 82.81 85 VAL A O 1
ATOM 610 N N . SER A 1 86 ? -13.544 -6.479 17.394 1.00 84.88 86 SER A N 1
ATOM 611 C CA . SER A 1 86 ? -12.795 -7.695 17.743 1.00 84.88 86 SER A CA 1
ATOM 612 C C . SER A 1 86 ? -11.537 -7.858 16.879 1.00 84.88 86 SER A C 1
ATOM 614 O O . SER A 1 86 ? -11.448 -7.349 15.757 1.00 84.88 86 SER A O 1
ATOM 616 N N . ALA A 1 87 ? -10.534 -8.590 17.373 1.00 81.06 87 ALA A N 1
ATOM 617 C CA . ALA A 1 87 ? -9.273 -8.758 16.647 1.00 81.06 87 ALA A CA 1
ATOM 618 C C . ALA A 1 87 ? -9.446 -9.439 15.280 1.00 81.06 87 ALA A C 1
ATOM 620 O O . ALA A 1 87 ? -8.802 -9.036 14.306 1.00 81.06 87 ALA A O 1
ATOM 621 N N . LEU A 1 88 ? -10.334 -10.433 15.199 1.00 83.75 88 LEU A N 1
ATOM 622 C CA . LEU A 1 88 ? -10.630 -11.150 13.962 1.00 83.75 88 LEU A CA 1
ATOM 623 C C . LEU A 1 88 ? -11.307 -10.238 12.936 1.00 83.75 88 LEU A C 1
ATOM 625 O O . LEU A 1 88 ? -10.922 -10.220 11.766 1.00 83.75 88 LEU A O 1
ATOM 629 N N . GLU A 1 89 ? -12.293 -9.459 13.370 1.00 85.75 89 GLU A N 1
ATOM 630 C CA . GLU A 1 89 ? -13.045 -8.587 12.479 1.00 85.75 89 GLU A CA 1
ATOM 631 C C . GLU A 1 89 ? -12.215 -7.380 12.034 1.00 85.75 89 GLU A C 1
ATOM 633 O O . GLU A 1 89 ? -12.197 -7.053 10.848 1.00 85.75 89 GLU A O 1
ATOM 638 N N . ALA A 1 90 ? -11.416 -6.799 12.930 1.00 84.50 90 ALA A N 1
ATOM 639 C CA . ALA A 1 90 ? -10.451 -5.765 12.581 1.00 84.50 90 ALA A CA 1
ATOM 640 C C . ALA A 1 90 ? -9.435 -6.255 11.535 1.00 84.50 90 ALA A C 1
ATOM 642 O O . ALA A 1 90 ? -9.120 -5.528 10.595 1.00 84.50 90 ALA A O 1
ATOM 643 N N . ARG A 1 91 ? -8.959 -7.504 11.648 1.00 85.75 91 ARG A N 1
ATOM 644 C CA . ARG A 1 91 ? -8.067 -8.124 10.655 1.00 85.75 91 ARG A CA 1
ATOM 645 C C . ARG A 1 91 ? -8.755 -8.311 9.303 1.00 85.75 91 ARG A C 1
ATOM 647 O O . ARG A 1 91 ? -8.161 -7.975 8.282 1.00 85.75 91 ARG A O 1
ATOM 654 N N . ARG A 1 92 ? -9.990 -8.829 9.284 1.00 86.62 92 ARG A N 1
ATOM 655 C CA . ARG A 1 92 ? -10.772 -9.023 8.047 1.00 86.62 92 ARG A CA 1
ATOM 656 C C . ARG A 1 92 ? -11.051 -7.695 7.348 1.00 86.62 92 ARG A C 1
ATOM 658 O O . ARG A 1 92 ? -10.827 -7.589 6.147 1.00 86.62 92 ARG A O 1
ATOM 665 N N . ARG A 1 93 ? -11.472 -6.677 8.105 1.00 85.94 93 ARG A N 1
ATOM 666 C CA . ARG A 1 93 ? -11.722 -5.326 7.589 1.00 85.94 93 ARG A CA 1
ATOM 667 C C . ARG A 1 93 ? -10.441 -4.687 7.064 1.00 85.94 93 ARG A C 1
ATOM 669 O O . ARG A 1 93 ? -10.449 -4.196 5.946 1.00 85.94 93 ARG A O 1
ATOM 676 N N . ALA A 1 94 ? -9.340 -4.752 7.815 1.00 84.31 94 ALA A N 1
ATOM 677 C CA . ALA A 1 94 ? -8.050 -4.228 7.368 1.00 84.31 94 ALA A CA 1
ATOM 678 C C . ALA A 1 94 ? -7.541 -4.925 6.098 1.00 84.31 94 ALA A C 1
ATOM 680 O O . ALA A 1 94 ? -7.016 -4.256 5.218 1.00 84.31 94 ALA A O 1
ATOM 681 N N . PHE A 1 95 ? -7.734 -6.243 5.976 1.00 86.31 95 PHE A N 1
ATOM 682 C CA . PHE A 1 95 ? -7.407 -6.978 4.755 1.00 86.31 95 PHE A CA 1
ATOM 683 C C . PHE A 1 95 ? -8.263 -6.512 3.573 1.00 86.31 95 PHE A C 1
ATOM 685 O O . PHE A 1 95 ? -7.720 -6.080 2.563 1.00 86.31 95 PHE A O 1
ATOM 692 N N . ALA A 1 96 ? -9.592 -6.557 3.710 1.00 85.75 96 ALA A N 1
ATOM 693 C CA . ALA A 1 96 ? -10.514 -6.201 2.634 1.00 85.75 96 ALA A CA 1
ATOM 694 C C . ALA A 1 96 ? -10.315 -4.751 2.174 1.00 85.75 96 ALA A C 1
ATOM 696 O O . ALA A 1 96 ? -10.195 -4.484 0.984 1.00 85.75 96 ALA A O 1
ATOM 697 N N . LEU A 1 97 ? -10.207 -3.818 3.120 1.00 82.50 97 LEU A N 1
ATOM 698 C CA . LEU A 1 97 ? -9.960 -2.410 2.831 1.00 82.50 97 LEU A CA 1
ATOM 699 C C . LEU A 1 97 ? -8.554 -2.182 2.268 1.00 82.50 97 LEU A C 1
ATOM 701 O O . LEU A 1 97 ? -8.405 -1.391 1.348 1.00 82.50 97 LEU A O 1
ATOM 705 N N . GLY A 1 98 ? -7.537 -2.896 2.757 1.00 77.88 98 GLY A N 1
ATOM 706 C CA . GLY A 1 98 ? -6.180 -2.825 2.214 1.00 77.88 98 GLY A CA 1
ATOM 707 C C . GLY A 1 98 ? -6.068 -3.326 0.771 1.00 77.88 98 GLY A C 1
ATOM 708 O O . GLY A 1 98 ? -5.195 -2.860 0.050 1.00 77.88 98 GLY A O 1
ATOM 709 N N . VAL A 1 99 ? -6.962 -4.223 0.339 1.00 80.69 99 VAL A N 1
ATOM 710 C CA . VAL A 1 99 ? -7.062 -4.683 -1.058 1.00 80.69 99 VAL A CA 1
ATOM 711 C C . VAL A 1 99 ? -7.921 -3.739 -1.905 1.00 80.69 99 VAL A C 1
ATOM 713 O O . VAL A 1 99 ? -7.585 -3.466 -3.050 1.00 80.69 99 VAL A O 1
ATOM 716 N N . LEU A 1 100 ? -9.035 -3.233 -1.369 1.00 81.56 100 LEU A N 1
ATOM 717 C CA . LEU A 1 100 ? -10.016 -2.465 -2.147 1.00 81.56 100 LEU A CA 1
ATOM 718 C C . LEU A 1 100 ? -9.707 -0.968 -2.237 1.00 81.56 100 LEU A C 1
ATOM 720 O O . LEU A 1 100 ? -10.009 -0.345 -3.250 1.00 81.56 100 LEU A O 1
ATOM 724 N N . LEU A 1 101 ? -9.133 -0.365 -1.196 1.00 79.00 101 LEU A N 1
ATOM 725 C CA . LEU A 1 101 ? -8.912 1.081 -1.158 1.00 79.00 101 LEU A CA 1
ATOM 726 C C . LEU A 1 101 ? -7.827 1.569 -2.120 1.00 79.00 101 LEU A C 1
ATOM 728 O O . LEU A 1 101 ? -8.066 2.607 -2.726 1.00 79.00 101 LEU A O 1
ATOM 732 N N . PRO A 1 102 ? -6.680 0.891 -2.312 1.00 73.88 102 PRO A N 1
ATOM 733 C CA . PRO A 1 102 ? -5.677 1.353 -3.270 1.00 73.88 102 PRO A CA 1
ATOM 734 C C . PRO A 1 102 ? -6.196 1.523 -4.712 1.00 73.88 102 PRO A C 1
ATOM 736 O O . PRO A 1 102 ? -6.010 2.613 -5.259 1.00 73.88 102 PRO A O 1
ATOM 739 N N . PRO A 1 103 ? -6.902 0.549 -5.331 1.00 73.00 103 PRO A N 1
ATOM 740 C CA . PRO A 1 103 ? -7.412 0.730 -6.687 1.00 73.00 103 PRO A CA 1
ATOM 741 C C . PRO A 1 103 ? -8.512 1.797 -6.733 1.00 73.00 103 PRO A C 1
ATOM 743 O O . PRO A 1 103 ? -8.538 2.599 -7.661 1.00 73.00 103 PRO A O 1
ATOM 746 N N . LEU A 1 104 ? -9.371 1.882 -5.709 1.00 77.81 104 LEU A N 1
ATOM 747 C CA . LEU A 1 104 ? -10.405 2.921 -5.628 1.00 77.81 104 LEU A CA 1
ATOM 748 C C . LEU A 1 104 ? -9.816 4.328 -5.476 1.00 77.81 104 LEU A C 1
ATOM 750 O O . LEU A 1 104 ? -10.257 5.252 -6.153 1.00 77.81 104 LEU A O 1
ATOM 754 N N . ALA A 1 105 ? -8.819 4.498 -4.606 1.00 73.69 105 ALA A N 1
ATOM 755 C CA . ALA A 1 105 ? -8.142 5.770 -4.383 1.00 73.69 105 ALA A CA 1
ATOM 756 C C . ALA A 1 105 ? -7.442 6.247 -5.653 1.00 73.69 105 ALA A C 1
ATOM 758 O O . ALA A 1 105 ? -7.431 7.438 -5.947 1.00 73.69 105 ALA A O 1
ATOM 759 N N . MET A 1 106 ? -6.896 5.315 -6.426 1.00 70.62 106 MET A N 1
ATOM 760 C CA . MET A 1 106 ? -6.227 5.639 -7.668 1.00 70.62 106 MET A CA 1
ATOM 761 C C . MET A 1 106 ? -7.210 5.956 -8.799 1.00 70.62 106 MET A C 1
ATOM 763 O O . MET A 1 106 ? -6.999 6.943 -9.492 1.00 70.62 106 MET A O 1
ATOM 767 N N . VAL A 1 107 ? -8.317 5.213 -8.940 1.00 71.75 107 VAL A N 1
ATOM 768 C CA . VAL A 1 107 ? -9.410 5.588 -9.860 1.00 71.75 107 VAL A CA 1
ATOM 769 C C . VAL A 1 107 ? -9.932 6.982 -9.516 1.00 71.75 107 VAL A C 1
ATOM 771 O O . VAL A 1 107 ? -10.042 7.827 -10.397 1.00 71.75 107 VAL A O 1
ATOM 774 N N . ALA A 1 108 ? -10.173 7.258 -8.232 1.00 71.12 108 ALA A N 1
ATOM 775 C CA . ALA A 1 108 ? -10.605 8.575 -7.778 1.00 71.12 108 ALA A CA 1
ATOM 776 C C . ALA A 1 108 ? -9.569 9.667 -8.088 1.00 71.12 108 ALA A C 1
ATOM 778 O O . ALA A 1 108 ? -9.939 10.735 -8.569 1.00 71.12 108 ALA A O 1
ATOM 779 N N . ALA A 1 109 ? -8.279 9.407 -7.851 1.00 69.25 109 ALA A N 1
ATOM 780 C CA . ALA A 1 109 ? -7.210 10.350 -8.164 1.00 69.25 109 ALA A CA 1
ATOM 781 C C . ALA A 1 109 ? -7.124 10.634 -9.669 1.00 69.25 109 ALA A C 1
ATOM 783 O O . ALA A 1 109 ? -7.045 11.797 -10.055 1.00 69.25 109 ALA A O 1
ATOM 784 N N . PHE A 1 110 ? -7.200 9.601 -10.514 1.00 67.88 110 PHE A N 1
ATOM 785 C CA . PHE A 1 110 ? -7.222 9.764 -11.966 1.00 67.88 110 PHE A CA 1
ATOM 786 C C . PHE A 1 110 ? -8.428 10.583 -12.417 1.00 67.88 110 PHE A C 1
ATOM 788 O O . PHE A 1 110 ? -8.227 11.584 -13.090 1.00 67.88 110 PHE A O 1
ATOM 795 N N . SER A 1 111 ? -9.646 10.239 -11.986 1.00 66.94 111 SER A N 1
ATOM 796 C CA . SER A 1 111 ? -10.857 10.992 -12.345 1.00 66.94 111 SER A CA 1
ATOM 797 C C . SER A 1 111 ? -10.785 12.465 -11.928 1.00 66.94 111 SER A C 1
ATOM 799 O O . SER A 1 111 ? -11.198 13.347 -12.675 1.00 66.94 111 SER A O 1
ATOM 801 N N . VAL A 1 112 ? -10.226 12.763 -10.749 1.00 71.19 112 VAL A N 1
ATOM 802 C CA . VAL A 1 112 ? -10.063 14.149 -10.281 1.00 71.19 112 VAL A CA 1
ATOM 803 C C . VAL A 1 112 ? -9.012 14.903 -11.098 1.00 71.19 112 VAL A C 1
ATOM 805 O O . VAL A 1 112 ? -9.225 16.067 -11.427 1.00 71.19 112 VAL A O 1
ATOM 808 N N . LEU A 1 113 ? -7.887 14.264 -11.427 1.00 68.31 113 LEU A N 1
ATOM 809 C CA . LEU A 1 113 ? -6.793 14.898 -12.167 1.00 68.31 113 LEU A CA 1
ATOM 810 C C . LEU A 1 113 ? -7.115 15.095 -13.653 1.00 68.31 113 LEU A C 1
ATOM 812 O O . LEU A 1 113 ? -6.684 16.089 -14.231 1.00 68.31 113 LEU A O 1
ATOM 816 N N . THR A 1 114 ? -7.867 14.180 -14.268 1.00 65.56 114 THR A N 1
ATOM 817 C CA . THR A 1 114 ? -8.273 14.284 -15.679 1.00 65.56 114 THR A CA 1
ATOM 818 C C . THR A 1 114 ? -9.545 15.108 -15.872 1.00 65.56 114 THR A C 1
ATOM 820 O O . THR A 1 114 ? -9.855 15.485 -16.999 1.00 65.56 114 THR A O 1
ATOM 823 N N . GLY A 1 115 ? -10.280 15.412 -14.795 1.00 62.47 115 GLY A N 1
ATOM 824 C CA . GLY A 1 115 ? -11.553 16.134 -14.857 1.00 62.47 115 GLY A CA 1
ATOM 825 C C . GLY A 1 115 ? -12.685 15.334 -15.512 1.00 62.47 115 GLY A C 1
ATOM 826 O O . GLY A 1 115 ? -13.765 15.882 -15.738 1.00 62.47 115 GLY A O 1
ATOM 827 N N . GLU A 1 116 ? -12.459 14.053 -15.812 1.00 60.78 116 GLU A N 1
ATOM 828 C CA . GLU A 1 116 ? -13.468 13.159 -16.368 1.00 60.78 116 GLU A CA 1
ATOM 829 C C . GLU A 1 116 ? -14.276 12.496 -15.240 1.00 60.78 116 GLU A C 1
ATOM 831 O O . GLU A 1 116 ? -13.717 12.127 -14.199 1.00 60.78 116 GLU A O 1
ATOM 836 N N . PRO A 1 117 ? -15.602 12.326 -15.407 1.00 55.91 117 PRO A N 1
ATOM 837 C CA . PRO A 1 117 ? -16.416 11.630 -14.417 1.00 55.91 117 PRO A CA 1
ATOM 838 C C . PRO A 1 117 ? -15.884 10.204 -14.185 1.00 55.91 117 PRO A C 1
ATOM 840 O O . PRO A 1 117 ? -15.324 9.614 -15.110 1.00 55.91 117 PRO A O 1
ATOM 843 N N . PRO A 1 118 ? -16.075 9.622 -12.982 1.00 51.94 118 PRO A N 1
ATOM 844 C CA . PRO A 1 118 ? -15.685 8.248 -12.675 1.00 51.94 118 PRO A CA 1
ATOM 845 C C . PRO A 1 118 ? -16.533 7.264 -13.491 1.00 51.94 118 PRO A C 1
ATOM 847 O O . PRO A 1 118 ? -17.537 6.718 -13.040 1.00 51.94 118 PRO A O 1
ATOM 850 N N . GLY A 1 119 ? -16.128 7.078 -14.736 1.00 49.53 119 GLY A N 1
ATOM 851 C CA . GLY A 1 119 ? -16.573 6.081 -15.686 1.00 49.53 119 GLY A CA 1
ATOM 852 C C . GLY A 1 119 ? -15.331 5.506 -16.353 1.00 49.53 119 GLY A C 1
ATOM 853 O O . GLY A 1 119 ? -14.269 6.128 -16.322 1.00 49.53 119 GLY A O 1
ATOM 854 N N . LEU A 1 120 ? -15.449 4.295 -16.903 1.00 51.81 120 LEU A N 1
ATOM 855 C CA . LEU A 1 120 ? -14.388 3.687 -17.710 1.00 51.81 120 LEU A CA 1
ATOM 856 C C . LEU A 1 120 ? -13.831 4.759 -18.657 1.00 51.81 120 LEU A C 1
ATOM 858 O O . LEU A 1 120 ? -14.644 5.350 -19.377 1.00 51.81 120 LEU A O 1
ATOM 862 N N . PRO A 1 121 ? -12.515 5.053 -18.623 1.00 50.41 121 PRO A N 1
ATOM 863 C CA . PRO A 1 121 ? -11.945 6.092 -19.466 1.00 50.41 121 PRO A CA 1
ATOM 864 C C . PRO A 1 121 ? -12.419 5.836 -20.893 1.00 50.41 121 PRO A C 1
ATOM 866 O O . PRO A 1 121 ? -12.361 4.706 -21.380 1.00 50.41 121 PRO A O 1
ATOM 869 N N . SER A 1 122 ? -12.950 6.862 -21.557 1.00 51.66 122 SER A N 1
ATOM 870 C CA . SER A 1 122 ? -13.402 6.736 -22.952 1.00 51.66 122 SER A CA 1
ATOM 871 C C . SER A 1 122 ? -12.246 6.319 -23.884 1.00 51.66 122 SER A C 1
ATOM 873 O O . SER A 1 122 ? -12.455 5.754 -24.959 1.00 51.66 122 SER A O 1
ATOM 875 N N . HIS A 1 123 ? -11.021 6.495 -23.388 1.00 50.94 123 HIS A N 1
ATOM 876 C CA . HIS A 1 123 ? -9.767 5.911 -23.835 1.00 50.94 123 HIS A CA 1
ATOM 877 C C . HIS A 1 123 ? -9.446 4.657 -23.012 1.00 50.94 123 HIS A C 1
ATOM 879 O O . HIS A 1 123 ? -8.480 4.622 -22.254 1.00 50.94 123 HIS A O 1
ATOM 885 N N . LEU A 1 124 ? -10.283 3.623 -23.100 1.00 49.88 124 LEU A N 1
ATOM 886 C CA . LEU A 1 124 ? -9.878 2.320 -22.589 1.00 49.88 124 LEU A CA 1
ATOM 887 C C . LEU A 1 124 ? -8.638 1.898 -23.383 1.00 49.88 124 LEU A C 1
ATOM 889 O O . LEU A 1 124 ? -8.735 1.853 -24.617 1.00 49.88 124 LEU A O 1
ATOM 893 N N . PRO A 1 125 ? -7.512 1.606 -22.711 1.00 49.16 125 PRO A N 1
ATOM 894 C CA . PRO A 1 125 ? -6.307 1.179 -23.392 1.00 49.16 125 PRO A CA 1
ATOM 895 C C . PRO A 1 125 ? -6.627 0.020 -24.339 1.00 49.16 125 PRO A C 1
ATOM 897 O O . PRO A 1 125 ? -7.334 -0.920 -23.967 1.00 49.16 125 PRO A O 1
ATOM 900 N N . ARG A 1 126 ? -6.222 0.100 -25.607 1.00 52.38 126 ARG A N 1
ATOM 901 C CA . ARG A 1 126 ? -6.523 -0.949 -26.598 1.00 52.38 126 ARG A CA 1
ATOM 902 C C . ARG A 1 126 ? -5.261 -1.772 -26.819 1.00 52.38 126 ARG A C 1
ATOM 904 O O . ARG A 1 126 ? -4.325 -1.294 -27.441 1.00 52.38 126 ARG A O 1
ATOM 911 N N . GLY A 1 127 ? -5.258 -3.025 -26.366 1.00 60.50 127 GLY A N 1
ATOM 912 C CA . GLY A 1 127 ? -4.126 -3.941 -26.559 1.00 60.50 127 GLY A CA 1
ATOM 913 C C . GLY A 1 127 ? -3.193 -4.019 -25.348 1.00 60.50 127 GLY A C 1
ATOM 914 O O . GLY A 1 127 ? -3.666 -4.230 -24.233 1.00 60.50 127 GLY A O 1
ATOM 915 N N . GLU A 1 128 ? -1.881 -3.901 -25.570 1.00 52.03 128 GLU A N 1
ATOM 916 C CA . GLU A 1 128 ? -0.821 -4.155 -24.572 1.00 52.03 128 GLU A CA 1
ATOM 917 C C . GLU A 1 128 ? -0.859 -3.216 -23.359 1.00 52.03 128 GLU A C 1
ATOM 919 O O . GLU A 1 128 ? -0.449 -3.606 -22.272 1.00 52.03 128 GLU A O 1
ATOM 924 N N . GLU A 1 129 ? -1.455 -2.034 -23.489 1.00 51.44 129 GLU A N 1
ATOM 925 C CA . GLU A 1 129 ? -1.656 -1.074 -22.396 1.00 51.44 129 GLU A CA 1
ATOM 926 C C . GLU A 1 129 ? -2.521 -1.644 -21.235 1.00 51.44 129 GLU A C 1
ATOM 928 O O . GLU A 1 129 ? -2.457 -1.163 -20.104 1.00 51.44 129 GLU A O 1
ATOM 933 N N . TRP A 1 130 ? -3.289 -2.727 -21.452 1.00 53.47 130 TRP A N 1
ATOM 934 C CA . TRP A 1 130 ? -3.950 -3.459 -20.355 1.00 53.47 130 TRP A CA 1
ATOM 935 C C . TRP A 1 130 ? -2.967 -4.145 -19.403 1.00 53.47 130 TRP A C 1
ATOM 937 O O . TRP A 1 130 ? -3.297 -4.332 -18.232 1.00 53.47 130 TRP A O 1
ATOM 947 N N . LEU A 1 131 ? -1.773 -4.522 -19.871 1.00 52.12 131 LEU A N 1
ATOM 948 C CA . LEU A 1 131 ? -0.739 -5.104 -19.012 1.00 52.12 131 LEU A CA 1
ATOM 949 C C . LEU A 1 131 ? -0.222 -4.082 -17.998 1.00 52.12 131 LEU A C 1
ATOM 951 O O . LEU A 1 131 ? 0.104 -4.465 -16.877 1.00 52.12 131 LEU A O 1
ATOM 955 N N . GLU A 1 132 ? -0.237 -2.788 -18.328 1.00 52.41 132 GLU A N 1
ATOM 956 C CA . GLU A 1 132 ? 0.101 -1.728 -17.373 1.00 52.41 132 GLU A CA 1
ATOM 957 C C . GLU A 1 132 ? -0.921 -1.659 -16.225 1.00 52.41 132 GLU A C 1
ATOM 959 O O . GLU A 1 132 ? -0.557 -1.438 -15.067 1.00 52.41 132 GLU A O 1
ATOM 964 N N . LEU A 1 133 ? -2.194 -1.962 -16.511 1.00 52.16 133 LEU A N 1
ATOM 965 C CA . LEU A 1 133 ? -3.263 -2.022 -15.511 1.00 52.16 133 LEU A CA 1
ATOM 966 C C . LEU A 1 133 ? -3.178 -3.260 -14.595 1.00 52.16 133 LEU A C 1
ATOM 968 O O . LEU A 1 133 ? -3.734 -3.225 -13.497 1.00 52.16 133 LEU A O 1
ATOM 972 N N . VAL A 1 134 ? -2.483 -4.337 -14.991 1.00 58.34 134 VAL A N 1
ATOM 973 C CA . VAL A 1 134 ? -2.327 -5.573 -14.184 1.00 58.34 134 VAL A CA 1
ATOM 974 C C . VAL A 1 134 ? -1.434 -5.359 -12.953 1.00 58.34 134 VAL A C 1
ATOM 976 O O . VAL A 1 134 ? -1.594 -6.042 -11.939 1.00 58.34 134 VAL A O 1
ATOM 979 N N . TRP A 1 135 ? -0.548 -4.364 -12.969 1.00 58.38 135 TRP A N 1
ATOM 980 C CA . TRP A 1 135 ? 0.330 -4.064 -11.829 1.00 58.38 135 TRP A CA 1
ATOM 981 C C . TRP A 1 135 ? -0.403 -3.400 -10.653 1.00 58.38 135 TRP A C 1
ATOM 983 O O . TRP A 1 135 ? 0.018 -3.485 -9.497 1.00 58.38 135 TRP A O 1
ATOM 993 N N . LEU A 1 136 ? -1.559 -2.798 -10.921 1.00 58.47 136 LEU A N 1
ATOM 994 C CA . LEU A 1 136 ? -2.402 -2.128 -9.931 1.00 58.47 136 LEU A CA 1
ATOM 995 C C . LEU A 1 136 ? -3.045 -3.096 -8.923 1.00 58.47 136 LEU A C 1
ATOM 997 O O . LEU A 1 136 ? -2.962 -2.849 -7.712 1.00 58.47 136 LEU A O 1
ATOM 1001 N N . PRO A 1 137 ? -3.642 -4.229 -9.348 1.00 60.97 137 PRO A N 1
ATOM 1002 C CA . PRO A 1 137 ? -4.064 -5.255 -8.409 1.00 60.97 137 PRO A CA 1
ATOM 1003 C C . PRO A 1 137 ? -2.876 -5.906 -7.685 1.00 60.97 137 PRO A C 1
ATOM 1005 O O . PRO A 1 137 ? -3.029 -6.246 -6.514 1.00 60.97 137 PRO A O 1
ATOM 1008 N N . ALA A 1 138 ? -1.684 -6.006 -8.289 1.00 62.94 138 ALA A N 1
ATOM 1009 C CA . ALA A 1 138 ? -0.504 -6.568 -7.615 1.00 62.94 138 ALA A CA 1
ATOM 1010 C C . ALA A 1 138 ? -0.081 -5.746 -6.37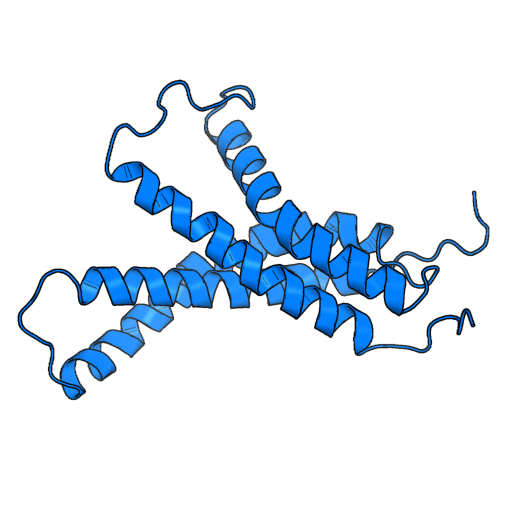7 1.00 62.94 138 ALA A C 1
ATOM 1012 O O . ALA A 1 138 ? 0.112 -6.306 -5.295 1.00 62.94 138 ALA A O 1
ATOM 1013 N N . ALA A 1 139 ? -0.062 -4.412 -6.482 1.00 59.97 139 ALA A N 1
ATOM 1014 C CA . ALA A 1 139 ? 0.174 -3.523 -5.337 1.00 59.97 139 ALA A CA 1
ATOM 1015 C C . ALA A 1 139 ? -0.884 -3.685 -4.231 1.00 59.97 139 ALA A C 1
ATOM 1017 O O . ALA A 1 139 ? -0.587 -3.649 -3.033 1.00 59.97 139 ALA A O 1
ATOM 1018 N N . SER A 1 140 ? -2.127 -3.918 -4.647 1.00 63.53 140 SER A N 1
ATOM 1019 C CA . SER A 1 140 ? -3.280 -4.093 -3.763 1.00 63.53 140 SER A CA 1
ATOM 1020 C C . SER A 1 140 ? -3.226 -5.421 -2.993 1.00 63.53 140 SER A C 1
ATOM 1022 O O . SER A 1 140 ? -3.629 -5.492 -1.829 1.00 63.53 140 SER A O 1
ATOM 1024 N N . LEU A 1 141 ? -2.654 -6.466 -3.602 1.00 69.31 141 LEU A N 1
ATOM 1025 C CA . LEU A 1 141 ? -2.443 -7.773 -2.973 1.00 69.31 141 LEU A CA 1
ATOM 1026 C C . LEU A 1 141 ? -1.372 -7.746 -1.875 1.00 69.31 141 LEU A C 1
ATOM 1028 O O . LEU A 1 141 ? -1.460 -8.541 -0.941 1.00 69.31 141 LEU A O 1
ATOM 1032 N N . LEU A 1 142 ? -0.401 -6.826 -1.935 1.00 71.62 142 LEU A N 1
ATOM 1033 C CA . LEU A 1 142 ? 0.600 -6.636 -0.875 1.00 71.62 142 LEU A CA 1
ATOM 1034 C C . LEU A 1 142 ? 0.070 -5.782 0.289 1.00 71.62 142 LEU A C 1
ATOM 1036 O O . LEU A 1 142 ? 0.359 -6.069 1.456 1.00 71.62 142 LEU A O 1
ATOM 1040 N N . GLY A 1 143 ? -0.762 -4.777 -0.006 1.00 69.06 143 GLY A N 1
ATOM 1041 C CA . GLY A 1 143 ? -1.348 -3.884 0.999 1.00 69.06 143 GLY A CA 1
ATOM 1042 C C . GLY A 1 143 ? -2.260 -4.600 2.004 1.00 69.06 143 GLY A C 1
ATOM 1043 O O . GLY A 1 143 ? -2.165 -4.358 3.210 1.00 69.06 143 GLY A O 1
ATOM 1044 N N . GLY A 1 144 ? -3.097 -5.535 1.539 1.00 74.69 144 GLY A N 1
ATOM 1045 C CA . GLY A 1 144 ? -4.036 -6.294 2.379 1.00 74.69 144 GLY A CA 1
ATOM 1046 C C . GLY A 1 144 ? -3.374 -7.090 3.519 1.00 74.69 144 GLY A C 1
ATOM 1047 O O . GLY A 1 144 ? -3.722 -6.890 4.688 1.00 74.69 144 GLY A O 1
ATOM 1048 N N . PRO A 1 145 ? -2.410 -7.986 3.235 1.00 81.12 145 PRO A N 1
ATOM 1049 C CA . PRO A 1 145 ? -1.673 -8.735 4.251 1.00 81.12 145 PRO A CA 1
ATOM 1050 C C . PRO A 1 145 ? -0.897 -7.845 5.229 1.00 81.12 145 PRO A C 1
ATOM 1052 O O . PRO A 1 145 ? -0.886 -8.124 6.432 1.00 81.12 145 PRO A O 1
ATOM 1055 N N . LEU A 1 146 ? -0.274 -6.763 4.744 1.00 78.38 146 LEU A N 1
ATOM 1056 C CA . LEU A 1 146 ? 0.454 -5.814 5.591 1.00 78.38 146 LEU A CA 1
ATOM 1057 C C . LEU A 1 146 ? -0.491 -5.079 6.549 1.00 78.38 146 LEU A C 1
ATOM 1059 O O . LEU A 1 146 ? -0.216 -5.019 7.750 1.00 78.38 146 LEU A O 1
ATOM 1063 N N . ALA A 1 147 ? -1.640 -4.611 6.056 1.00 77.12 147 ALA A N 1
ATOM 1064 C CA . ALA A 1 147 ? -2.677 -3.988 6.874 1.00 77.12 147 ALA A CA 1
ATOM 1065 C C . ALA A 1 147 ? -3.261 -4.974 7.901 1.00 77.12 147 ALA A C 1
ATOM 1067 O O . ALA A 1 147 ? -3.383 -4.646 9.082 1.00 77.12 147 ALA A O 1
ATOM 1068 N N . ALA A 1 148 ? -3.542 -6.215 7.495 1.00 80.38 148 ALA A N 1
ATOM 1069 C CA . ALA A 1 148 ? -3.994 -7.272 8.397 1.00 80.38 148 ALA A CA 1
ATOM 1070 C C . ALA A 1 148 ? -2.984 -7.546 9.525 1.00 80.38 148 ALA A C 1
ATOM 1072 O O . ALA A 1 148 ? -3.374 -7.684 10.687 1.00 80.38 148 ALA A O 1
ATOM 1073 N N . ARG A 1 149 ? -1.685 -7.582 9.204 1.00 82.56 149 ARG A N 1
ATOM 1074 C CA . ARG A 1 149 ? -0.609 -7.793 10.183 1.00 82.56 149 ARG A CA 1
ATOM 1075 C C . ARG A 1 149 ? -0.429 -6.596 11.116 1.00 82.56 149 ARG A C 1
ATOM 1077 O O . ARG A 1 149 ? -0.196 -6.786 12.313 1.00 82.56 149 ARG A O 1
ATOM 1084 N N . ALA A 1 150 ? -0.550 -5.376 10.594 1.00 80.00 150 ALA A N 1
ATOM 1085 C CA . ALA A 1 150 ? -0.524 -4.154 11.392 1.00 80.00 150 ALA A CA 1
ATOM 1086 C C . ALA A 1 150 ? -1.705 -4.110 12.373 1.00 80.00 150 ALA A C 1
ATOM 1088 O O . ALA A 1 150 ? -1.519 -3.803 13.551 1.00 80.00 150 ALA A O 1
ATOM 1089 N N . ALA A 1 151 ? -2.891 -4.530 11.923 1.00 75.31 151 ALA A N 1
ATOM 1090 C CA . ALA A 1 151 ? -4.087 -4.579 12.749 1.00 75.31 151 ALA A CA 1
ATOM 1091 C C . ALA A 1 151 ? -3.938 -5.523 13.952 1.00 75.31 151 ALA A C 1
ATOM 1093 O O . ALA A 1 151 ? -4.531 -5.243 14.987 1.00 75.31 151 ALA A O 1
ATOM 1094 N N . THR A 1 152 ? -3.182 -6.621 13.857 1.00 75.69 152 THR A N 1
ATOM 1095 C CA . THR A 1 152 ? -3.045 -7.609 14.947 1.00 75.69 152 THR A CA 1
ATOM 1096 C C . THR A 1 152 ? -1.928 -7.309 15.945 1.00 75.69 152 THR A C 1
ATOM 1098 O O . THR A 1 152 ? -1.917 -7.884 17.026 1.00 75.69 152 THR A O 1
ATOM 1101 N N . ARG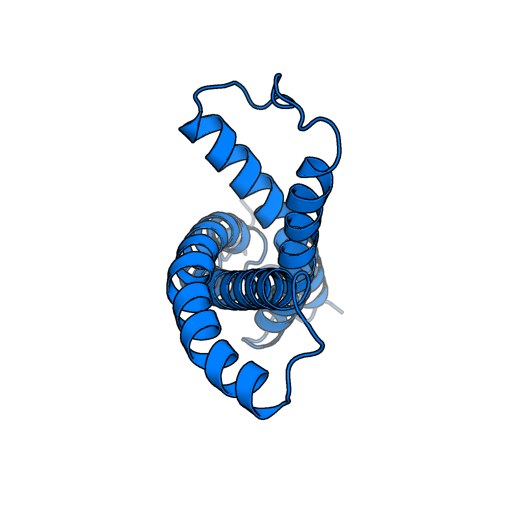 A 1 153 ? -0.960 -6.450 15.603 1.00 72.38 153 ARG A N 1
ATOM 1102 C CA . ARG A 1 153 ? 0.287 -6.318 16.379 1.00 72.38 153 ARG A CA 1
ATOM 1103 C C . ARG A 1 153 ? 0.213 -5.413 17.602 1.00 72.38 153 ARG A C 1
ATOM 1105 O O . ARG A 1 153 ? 1.184 -5.352 18.345 1.00 72.38 153 ARG A O 1
ATOM 1112 N N . THR A 1 154 ? -0.873 -4.679 17.812 1.00 57.56 154 THR A N 1
ATOM 1113 C CA . THR A 1 154 ? -0.852 -3.592 18.795 1.00 57.56 154 THR A CA 1
ATOM 1114 C C . THR A 1 154 ? -2.191 -3.444 19.525 1.00 57.56 154 THR A C 1
ATOM 1116 O O . THR A 1 154 ? -3.177 -2.979 18.951 1.00 57.56 154 THR A O 1
ATOM 1119 N N . MET A 1 155 ? -2.129 -3.774 20.821 1.00 54.78 155 MET A N 1
ATOM 1120 C CA . MET A 1 155 ? -3.070 -3.538 21.929 1.00 54.78 155 MET A CA 1
ATOM 1121 C C . MET A 1 155 ? -4.149 -4.597 22.220 1.00 54.78 155 MET A C 1
ATOM 1123 O O . MET A 1 155 ? -4.681 -5.195 21.283 1.00 54.78 155 MET A O 1
ATOM 1127 N N . PRO A 1 156 ? -4.487 -4.792 23.520 1.00 59.34 156 PRO A N 1
ATOM 1128 C CA . PRO A 1 156 ? -5.581 -5.657 23.943 1.00 59.34 156 PRO A CA 1
ATOM 1129 C C . PRO A 1 156 ? -6.869 -5.165 23.293 1.00 59.34 156 PRO A C 1
ATOM 1131 O O . PRO A 1 156 ? -7.274 -4.013 23.469 1.00 59.34 156 PRO A O 1
ATOM 1134 N N . ARG A 1 157 ? -7.474 -6.027 22.486 1.00 66.69 157 ARG A N 1
ATOM 1135 C CA . ARG A 1 157 ? -8.828 -5.833 21.981 1.00 66.69 157 ARG A CA 1
ATOM 1136 C C . ARG A 1 157 ? -9.787 -6.573 22.904 1.00 66.69 157 ARG A C 1
ATOM 1138 O O . ARG A 1 157 ? -9.342 -7.482 23.597 1.00 66.69 157 ARG A O 1
ATOM 1145 N N . PRO A 1 158 ? -11.072 -6.194 22.933 1.00 66.50 158 PRO A N 1
ATOM 1146 C CA . PRO A 1 158 ? -12.062 -7.000 23.626 1.00 66.50 158 PRO A CA 1
ATOM 1147 C C . PRO A 1 158 ? -11.996 -8.436 23.089 1.00 66.50 158 PRO A C 1
ATOM 1149 O O . PRO A 1 158 ? -12.137 -8.655 21.879 1.00 66.50 158 PRO A O 1
ATOM 1152 N N . ASP A 1 159 ? -11.725 -9.385 23.986 1.00 61.88 159 ASP A N 1
ATOM 1153 C CA . ASP A 1 159 ? -11.816 -10.815 23.715 1.00 61.88 159 ASP A CA 1
ATOM 1154 C C . ASP A 1 159 ? -13.297 -11.147 23.583 1.00 61.88 159 ASP A C 1
ATOM 1156 O O . ASP A 1 159 ? -13.995 -11.429 24.555 1.00 61.88 159 ASP A O 1
ATOM 1160 N N . VAL A 1 160 ? -13.806 -11.021 22.364 1.00 56.19 160 VAL A N 1
ATOM 1161 C CA . VAL A 1 160 ? -15.135 -11.523 22.041 1.00 56.19 160 VAL A CA 1
ATOM 1162 C C . VAL A 1 160 ? -14.941 -13.001 21.726 1.00 56.19 160 VAL A C 1
ATOM 1164 O O . VAL A 1 160 ? -14.439 -13.347 20.653 1.00 56.19 160 VAL A O 1
ATOM 1167 N N . SER A 1 161 ? -15.207 -13.824 22.741 1.00 47.03 161 SER A N 1
ATOM 1168 C CA . SER A 1 161 ? -15.340 -15.280 22.634 1.00 47.03 161 SER A CA 1
ATOM 1169 C C . SER A 1 161 ? -16.625 -15.647 21.904 1.00 47.03 161 SER A C 1
ATOM 1171 O O . SER A 1 161 ? -17.612 -14.885 22.025 1.00 47.03 161 SER A O 1
#

pLDDT: mean 75.45, std 12.2, range [47.03, 90.75]

Sequence (161 aa):
MNPDYRPDFRWILTGPLIGALSGTAVAFEVLMVVLTVDGPVPSVGHVLAGAVPVLLLAVVFGGLVGAGVGLLAGLPLVFLVGRHVSALEARRRAFALGVLLPPLAMVAAFSVLTGEPPGLPSHLPRGEEWLELVWLPAASLLGGPLAARAATRTMPRPDVS

Foldseek 3Di:
DPPLQAFDCVLLVLLLVLQLVLQLVLQLVVLLCV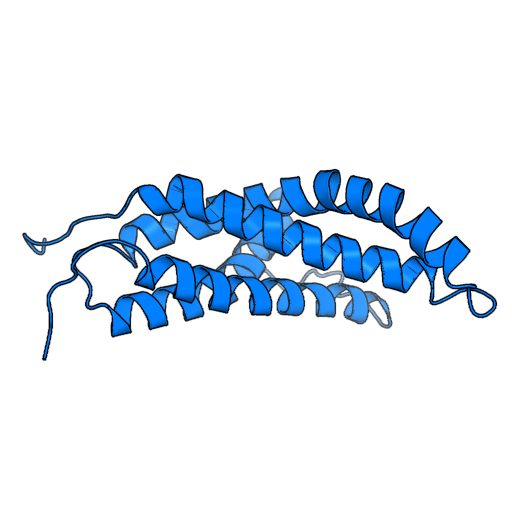VCVPDDRDDPVVSVVVSVVSSVVSNVPRNVVRSVLSNQLSVVLRRLLGLQDDLVNSLVCQLVSLLPSQVVVVLVVVCVVVVHPSDCPPCNPDPPVVVVVVSSSVSSNSRRVSSSVVSNPDDDGPPPD

Radius of gyration: 18.61 Å; chains: 1; bounding box: 51×31×50 Å